Protein AF-A6KYX3-F1 (afdb_monomer)

Mean predicted aligned error: 17.34 Å

Organism: Phocaeicola vulgatus (strain ATCC 8482 / DSM 1447 / JCM 5826 / CCUG 4940 / NBRC 14291 / NCTC 11154) (NCBI:txid435590)

Nearest PDB structures (foldseek):
  8f8u-assembly1_B  TM=7.532E-01  e=4.938E-02  Klebsiella pneumoniae subsp. pneumoniae 1158
  8fi3-assembly1_A  TM=7.388E-01  e=5.636E-02  Klebsiella pneumoniae
  8f8u-assembly1_A  TM=7.464E-01  e=6.432E-02  Klebsiella pneumoniae subsp. pneumoniae 1158
  1bia-assembly1_A  TM=6.691E-01  e=8.378E-02  Escherichia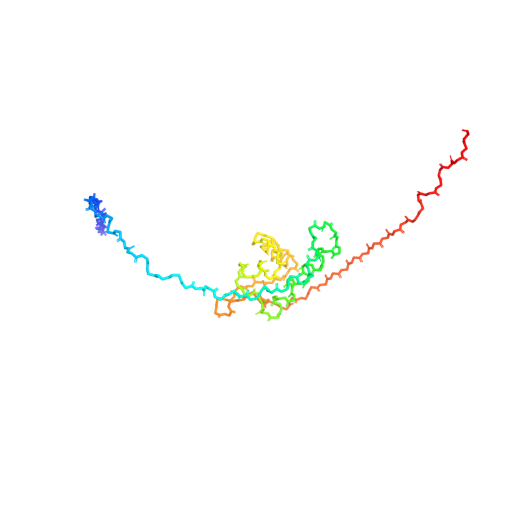 coli
  4d18-assembly2_J  TM=6.942E-01  e=7.420E-01  Homo sapiens

InterPro domains:
  IPR013196 Helix-turn-helix, type 11 [PF08279] (62-104)
  IPR036388 Winged helix-like DNA-binding domain superfamily [G3DSA:1.10.10.10] (45-114)
  IPR036390 Winged helix DNA-binding domain superfamily [SSF46785] (58-114)

Structure (mmCIF, N/CA/C/O backbone):
data_AF-A6KYX3-F1
#
_entry.id   AF-A6KYX3-F1
#
loop_
_atom_site.group_PDB
_atom_site.id
_atom_site.type_symbol
_atom_site.label_atom_id
_atom_site.label_alt_id
_atom_site.label_comp_id
_atom_site.label_asym_id
_atom_site.label_entity_id
_atom_site.label_seq_id
_atom_site.pdbx_PDB_ins_code
_atom_site.Cartn_x
_atom_site.Cartn_y
_atom_site.Cartn_z
_atom_site.occupancy
_atom_site.B_iso_or_equiv
_atom_site.auth_seq_id
_atom_site.auth_comp_id
_atom_site.auth_asym_id
_atom_site.auth_atom_id
_atom_site.pdbx_PDB_model_num
ATOM 1 N N . MET A 1 1 ? -53.119 33.048 9.514 1.00 50.25 1 MET A N 1
ATOM 2 C CA . MET A 1 1 ? -52.515 31.754 9.883 1.00 50.25 1 MET A CA 1
ATOM 3 C C . MET A 1 1 ? -51.028 31.900 9.621 1.00 50.25 1 MET A C 1
ATOM 5 O O . MET A 1 1 ? -50.552 31.504 8.573 1.00 50.25 1 MET A O 1
ATOM 9 N N . GLU A 1 2 ? -5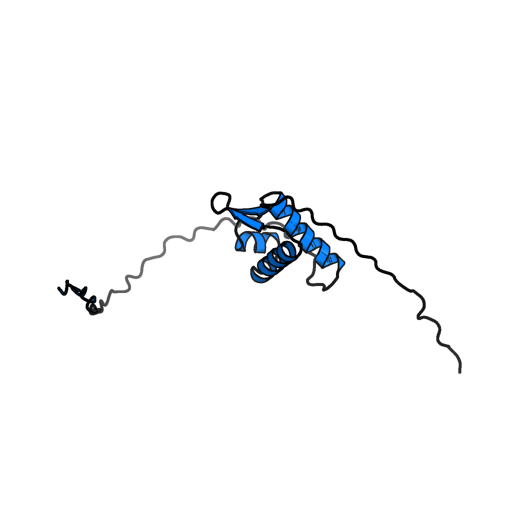0.329 32.602 10.512 1.00 45.81 2 GLU A N 1
ATOM 10 C CA . GLU A 1 2 ? -48.901 32.901 10.363 1.00 45.81 2 GLU A CA 1
ATOM 11 C C . GLU A 1 2 ? -48.252 32.655 11.721 1.00 45.81 2 GLU A C 1
ATOM 13 O O . GLU A 1 2 ? -48.407 33.426 12.666 1.00 45.81 2 GLU A O 1
ATOM 18 N N . HIS A 1 3 ? -47.631 31.486 11.839 1.00 50.19 3 HIS A N 1
ATOM 19 C CA . HIS A 1 3 ? -46.927 31.051 13.031 1.00 50.19 3 HIS A CA 1
ATOM 20 C C . HIS A 1 3 ? -45.459 31.485 12.939 1.00 50.19 3 HIS A C 1
ATOM 22 O O . HIS A 1 3 ? -44.701 30.986 12.116 1.00 50.19 3 HIS A O 1
ATOM 28 N N . LEU A 1 4 ? -45.099 32.419 13.817 1.00 49.09 4 LEU A N 1
ATOM 29 C CA . LEU A 1 4 ? -44.006 32.301 14.785 1.00 49.09 4 LEU A CA 1
ATOM 30 C C . LEU A 1 4 ? -42.618 31.853 14.266 1.00 49.09 4 LEU A C 1
ATOM 32 O O . LEU A 1 4 ? -42.251 30.686 14.362 1.00 49.09 4 LEU A O 1
ATOM 36 N N . PHE A 1 5 ? -41.780 32.822 13.885 1.00 43.34 5 PHE A N 1
ATOM 37 C CA . PHE A 1 5 ? -40.320 32.707 13.993 1.00 43.34 5 PHE A CA 1
ATOM 38 C C . PHE A 1 5 ? -39.832 33.640 15.110 1.00 43.34 5 PHE A C 1
ATOM 40 O O . PHE A 1 5 ? -39.671 34.841 14.910 1.00 43.34 5 PHE A O 1
ATOM 47 N N . HIS A 1 6 ? -39.607 33.087 16.305 1.00 56.38 6 HIS A N 1
ATOM 48 C CA . HIS A 1 6 ? -38.829 33.759 17.347 1.00 56.38 6 HIS A CA 1
ATOM 49 C C . HIS A 1 6 ? -37.339 33.583 17.032 1.00 56.38 6 HIS A C 1
ATOM 51 O O . HIS A 1 6 ? -36.812 32.471 17.066 1.00 56.38 6 HIS A O 1
ATOM 57 N N . GLY A 1 7 ? -36.677 34.691 16.699 1.00 47.81 7 GLY A N 1
ATOM 58 C CA . GLY A 1 7 ? -35.232 34.755 16.513 1.00 47.81 7 GLY A CA 1
ATOM 59 C C . GLY A 1 7 ? -34.476 34.484 17.815 1.00 47.81 7 GLY A C 1
ATOM 60 O O . GLY A 1 7 ? -34.826 35.001 18.875 1.00 47.81 7 GLY A O 1
ATOM 61 N N . PHE A 1 8 ? -33.424 33.674 17.718 1.00 41.78 8 PHE A N 1
ATOM 62 C CA . PHE A 1 8 ? -32.412 33.511 18.759 1.00 41.78 8 PHE A CA 1
ATOM 63 C C . PHE A 1 8 ? -31.551 34.786 18.861 1.00 41.78 8 PHE A C 1
ATOM 65 O O . PHE A 1 8 ? -31.145 35.314 17.823 1.00 41.78 8 PHE A O 1
ATOM 72 N N . PRO A 1 9 ? -31.221 35.276 20.070 1.00 50.47 9 PRO A N 1
ATOM 73 C CA . PRO A 1 9 ? -30.292 36.388 20.229 1.00 50.47 9 PRO A CA 1
ATOM 74 C C . PRO A 1 9 ? -28.842 35.953 19.957 1.00 50.47 9 PRO A C 1
ATOM 76 O O . PRO A 1 9 ? -28.392 34.899 20.409 1.00 50.47 9 PRO A O 1
ATOM 79 N N . ALA A 1 10 ? -28.107 36.793 19.227 1.00 53.53 10 ALA A N 1
ATOM 80 C CA . ALA A 1 10 ? -26.667 36.669 19.018 1.00 53.53 10 ALA A CA 1
ATOM 81 C C . ALA A 1 10 ? -25.889 36.928 20.329 1.00 53.53 10 ALA A C 1
ATOM 83 O O . ALA A 1 10 ? -26.304 37.780 21.118 1.00 53.53 10 ALA A O 1
ATOM 84 N N . PRO A 1 11 ? -24.755 36.245 20.574 1.00 48.44 11 PRO A N 1
ATOM 85 C CA . PRO A 1 11 ? -23.926 36.507 21.744 1.00 48.44 11 PRO A CA 1
ATOM 86 C C . PRO A 1 11 ? -23.141 37.820 21.599 1.00 48.44 11 PRO A C 1
ATOM 88 O O . PRO A 1 11 ? -22.489 38.074 20.586 1.00 48.44 11 PRO A O 1
ATOM 91 N N . SER A 1 12 ? -23.194 38.642 22.646 1.00 55.97 12 SER A N 1
ATOM 92 C CA . SER A 1 12 ? -22.449 39.896 22.789 1.00 55.97 12 SER A CA 1
ATOM 93 C C . SER A 1 12 ? -20.927 39.666 22.826 1.00 55.97 12 SER A C 1
ATOM 95 O O . SER A 1 12 ? -20.477 38.704 23.455 1.00 55.97 12 SER A O 1
ATOM 97 N N . PRO A 1 13 ? -20.103 40.554 22.238 1.00 52.53 13 PRO A N 1
ATOM 98 C CA . PRO A 1 13 ? -18.650 40.481 22.359 1.00 52.53 13 PRO A CA 1
ATOM 99 C C . PRO A 1 13 ? -18.200 40.894 23.769 1.00 52.53 13 PRO A C 1
ATOM 101 O O . PRO A 1 13 ? -18.388 42.032 24.199 1.00 52.53 13 PRO A O 1
ATOM 104 N N . GLY A 1 14 ? -17.605 39.944 24.493 1.00 47.03 14 GLY A N 1
ATOM 105 C CA . GLY A 1 14 ? -16.975 40.172 25.789 1.00 47.03 14 GLY A CA 1
ATOM 106 C C . GLY A 1 14 ? -15.685 40.984 25.656 1.00 47.03 14 GLY A C 1
ATOM 107 O O . GLY A 1 14 ? -14.823 40.689 24.832 1.00 47.03 14 GLY A O 1
ATOM 108 N N . VAL A 1 15 ? -15.573 42.014 26.490 1.00 49.06 15 VAL A N 1
ATOM 109 C CA . VAL A 1 15 ? -14.403 42.881 26.653 1.00 49.06 15 VAL A CA 1
ATOM 110 C C . VAL A 1 15 ? -13.259 42.094 27.304 1.00 49.06 15 VAL A C 1
ATOM 112 O O . VAL A 1 15 ? -13.382 41.645 28.442 1.00 49.06 15 VAL A O 1
ATOM 115 N N . CYS A 1 16 ? -12.126 41.967 26.611 1.00 47.06 16 CYS A N 1
ATOM 116 C CA . CYS A 1 16 ? -10.869 41.493 27.192 1.00 47.06 16 CYS A CA 1
ATOM 117 C C . CYS A 1 16 ? -10.254 42.603 28.062 1.00 47.06 16 CYS A C 1
ATOM 119 O O . CYS A 1 16 ? -9.663 43.546 27.538 1.00 47.06 16 CYS A O 1
ATOM 121 N N . GLN A 1 17 ? -10.386 42.505 29.387 1.00 51.91 17 GLN A N 1
ATOM 122 C CA . GLN A 1 17 ? -9.624 43.343 30.320 1.00 51.91 17 GLN A CA 1
ATOM 123 C C . GLN A 1 17 ? -8.230 42.749 30.540 1.00 51.91 17 GLN A C 1
ATOM 125 O O . GLN A 1 17 ? -8.080 41.580 30.890 1.00 51.91 17 GLN A O 1
ATOM 130 N N . GLY A 1 18 ? -7.208 43.576 30.310 1.00 46.00 18 GLY A N 1
ATOM 131 C CA . GLY A 1 18 ? -5.811 43.243 30.544 1.00 46.00 18 GLY A CA 1
ATOM 132 C C . GLY A 1 18 ? -5.496 43.096 32.031 1.00 46.00 18 GLY A C 1
ATOM 133 O O . GLY A 1 18 ? -5.726 44.012 32.818 1.00 46.00 18 GLY A O 1
ATOM 134 N N . GLY A 1 19 ? -4.911 41.956 32.391 1.00 45.78 19 GLY A N 1
ATOM 135 C CA . GLY A 1 19 ? -4.237 41.744 33.666 1.00 45.78 19 GLY A CA 1
ATOM 136 C C . GLY A 1 19 ? -2.725 41.762 33.462 1.00 45.78 19 GLY A C 1
ATOM 137 O O . GLY A 1 19 ? -2.175 40.884 32.802 1.00 45.78 19 GLY A O 1
ATOM 138 N N . LYS A 1 20 ? -2.047 42.764 34.030 1.00 55.97 20 LYS A N 1
ATOM 139 C CA . LYS A 1 20 ? -0.599 42.731 34.263 1.00 55.97 20 LYS A CA 1
ATOM 140 C C . LYS A 1 20 ? -0.337 41.750 35.411 1.00 55.97 20 LYS A C 1
ATOM 142 O O . LYS A 1 20 ? -0.551 42.103 36.565 1.00 55.97 20 LYS A O 1
ATOM 147 N N . GLY A 1 21 ? 0.079 40.527 35.089 1.00 43.56 21 GLY A N 1
ATOM 148 C CA . GLY A 1 21 ? 0.626 39.561 36.045 1.00 43.56 21 GLY A CA 1
ATOM 149 C C . GLY A 1 21 ? 2.150 39.603 35.997 1.00 43.56 21 GLY A C 1
ATOM 150 O O . GLY A 1 21 ? 2.722 39.590 34.908 1.00 43.56 21 GLY A O 1
ATOM 151 N N . GLY A 1 22 ? 2.786 39.732 37.160 1.00 40.66 22 GLY A N 1
ATOM 152 C CA . GLY A 1 22 ? 4.235 39.782 37.315 1.00 40.66 22 GLY A CA 1
ATOM 153 C C . GLY A 1 22 ? 4.919 38.506 36.828 1.00 40.66 22 GLY A C 1
ATOM 154 O O . GLY A 1 22 ? 4.366 37.410 36.901 1.00 40.66 22 GLY A O 1
ATOM 155 N N . VAL A 1 23 ? 6.134 38.670 36.313 1.00 47.72 23 VAL A N 1
ATOM 156 C CA . VAL A 1 23 ? 7.065 37.567 36.093 1.00 47.72 23 VAL A CA 1
ATOM 157 C C . VAL A 1 23 ? 7.649 37.178 37.447 1.00 47.72 23 VAL A C 1
ATOM 159 O O . VAL A 1 23 ? 8.681 37.694 37.861 1.00 47.72 23 VAL A O 1
ATOM 162 N N . ASP A 1 24 ? 6.957 36.303 38.171 1.00 41.56 24 ASP A N 1
ATOM 163 C CA . ASP A 1 24 ? 7.594 35.556 39.250 1.00 41.56 24 ASP A CA 1
ATOM 164 C C . ASP A 1 24 ? 8.592 34.586 38.610 1.00 41.56 24 ASP A C 1
ATOM 166 O O . ASP A 1 24 ? 8.245 33.567 38.005 1.00 41.56 24 ASP A O 1
ATOM 170 N N . GLU A 1 25 ? 9.854 34.991 38.686 1.00 45.22 25 GLU A N 1
ATOM 171 C CA . GLU A 1 25 ? 11.039 34.225 38.347 1.00 45.22 25 GLU A CA 1
ATOM 172 C C . GLU A 1 25 ? 11.062 32.961 39.223 1.00 45.22 25 GLU A C 1
ATOM 174 O O . GLU A 1 25 ? 11.398 32.997 40.406 1.00 45.22 25 GLU A O 1
ATOM 179 N N . MET A 1 26 ? 10.625 31.827 38.668 1.00 52.12 26 MET A N 1
ATOM 180 C CA . MET A 1 26 ? 10.708 30.545 39.366 1.00 52.12 26 MET A CA 1
ATOM 181 C C . MET A 1 26 ? 12.163 30.050 39.351 1.00 52.12 26 MET A C 1
ATOM 183 O O . MET A 1 26 ? 12.739 29.910 38.267 1.00 52.12 26 MET A O 1
ATOM 187 N N . PRO A 1 27 ? 12.765 29.717 40.507 1.00 46.62 27 PRO A N 1
ATOM 188 C CA . PRO A 1 27 ? 14.094 29.128 40.540 1.00 46.62 27 PRO A CA 1
ATOM 189 C C . PRO A 1 27 ? 14.017 27.692 40.015 1.00 46.62 27 PRO A C 1
ATOM 191 O O . PRO A 1 27 ? 13.322 26.849 40.578 1.00 46.62 27 PRO A O 1
ATOM 194 N N . VAL A 1 28 ? 14.742 27.412 38.932 1.00 56.25 28 VAL A N 1
ATOM 195 C CA . VAL A 1 28 ? 14.958 26.056 38.412 1.00 56.25 28 VAL A CA 1
ATOM 196 C C . VAL A 1 28 ? 15.800 25.246 39.408 1.00 56.25 28 VAL A C 1
ATOM 198 O O . VAL A 1 28 ? 16.971 25.573 39.615 1.00 56.25 28 VAL A O 1
ATOM 201 N N . PRO A 1 29 ? 15.271 24.176 40.030 1.00 49.12 29 PRO A N 1
ATOM 202 C CA . PRO A 1 29 ? 16.075 23.299 40.856 1.00 49.12 29 PRO A CA 1
ATOM 203 C C . PRO A 1 29 ? 16.629 22.148 40.012 1.00 49.12 29 PRO A C 1
ATOM 205 O O . PRO A 1 29 ? 15.882 21.377 39.417 1.00 49.12 29 PRO A O 1
ATOM 208 N N . GLY A 1 30 ? 17.951 21.993 40.051 1.00 48.12 30 GLY A N 1
ATOM 209 C CA . GLY A 1 30 ? 18.602 20.695 39.898 1.00 48.12 30 GLY A CA 1
ATOM 210 C C . GLY A 1 30 ? 18.893 20.258 38.465 1.00 48.12 30 GLY A C 1
ATOM 211 O O . GLY A 1 30 ? 18.025 19.784 37.737 1.00 48.12 30 GLY A O 1
ATOM 212 N N . GLY A 1 31 ? 20.178 20.308 38.109 1.00 52.06 31 GLY A N 1
ATOM 213 C CA . GLY A 1 31 ? 20.739 19.533 37.010 1.00 52.06 31 GLY A CA 1
ATOM 214 C C . GLY A 1 31 ? 20.571 18.037 37.276 1.00 52.06 31 GLY A C 1
ATOM 215 O O . GLY A 1 31 ? 21.402 17.411 37.930 1.00 52.06 31 GLY A O 1
ATOM 216 N N . GLY A 1 32 ? 19.482 17.470 36.768 1.00 41.75 32 GLY A N 1
ATOM 217 C CA . GLY A 1 32 ? 19.340 16.038 36.574 1.00 41.75 32 GLY A CA 1
ATOM 218 C C . GLY A 1 32 ? 20.108 15.637 35.322 1.00 41.75 32 GLY A C 1
ATOM 219 O O . GLY A 1 32 ? 19.805 16.094 34.221 1.00 41.75 32 GLY A O 1
ATOM 220 N N . VAL A 1 33 ? 21.116 14.786 35.491 1.00 45.75 33 VAL A N 1
ATOM 221 C CA . VAL A 1 33 ? 21.781 14.092 34.390 1.00 45.75 33 VAL A CA 1
ATOM 222 C C . VAL A 1 33 ? 20.714 13.240 33.705 1.00 45.75 33 VAL A C 1
ATOM 224 O O . VAL A 1 33 ? 20.297 12.217 34.244 1.00 45.75 33 VAL A O 1
ATOM 227 N N . PHE A 1 34 ? 20.219 13.680 32.547 1.00 42.03 34 PHE A N 1
ATOM 228 C CA . PHE A 1 34 ? 19.380 12.834 31.705 1.00 42.03 34 PHE A CA 1
ATOM 229 C C . PHE A 1 34 ? 20.202 11.584 31.361 1.00 42.03 34 PHE A C 1
ATOM 231 O O . PHE A 1 34 ? 21.306 11.731 30.824 1.00 42.03 34 PHE A O 1
ATOM 238 N N . PRO A 1 35 ? 19.719 10.365 31.668 1.00 48.59 35 PRO A N 1
ATOM 239 C CA . PRO A 1 35 ? 20.384 9.154 31.227 1.00 48.59 35 PRO A CA 1
ATOM 240 C C . PRO A 1 35 ? 20.511 9.223 29.711 1.00 48.59 35 PRO A C 1
ATOM 242 O O . PRO A 1 35 ? 19.515 9.378 29.000 1.00 48.59 35 PRO A O 1
ATOM 245 N N . GLN A 1 36 ? 21.745 9.158 29.223 1.00 45.97 36 GLN A N 1
ATOM 246 C CA . GLN A 1 36 ? 22.000 9.039 27.800 1.00 45.97 36 GLN A CA 1
ATOM 247 C C . GLN A 1 36 ? 21.340 7.738 27.355 1.00 45.97 36 GLN A C 1
ATOM 249 O O . GLN A 1 36 ? 21.783 6.656 27.737 1.00 45.97 36 GLN A O 1
ATOM 254 N N . ILE A 1 37 ? 20.242 7.842 26.607 1.00 51.22 37 ILE A N 1
ATOM 255 C CA . ILE A 1 37 ? 19.670 6.689 25.920 1.00 51.22 37 ILE A CA 1
ATOM 256 C C . ILE A 1 37 ? 20.782 6.223 24.973 1.00 51.22 37 ILE A C 1
ATOM 258 O O . ILE A 1 37 ? 21.186 7.022 24.120 1.00 51.22 37 ILE A O 1
ATOM 262 N N . PRO A 1 38 ? 21.329 5.003 25.138 1.00 45.06 38 PRO A N 1
ATOM 263 C CA . PRO A 1 38 ? 22.390 4.512 24.278 1.00 45.06 38 PRO A CA 1
ATOM 264 C C . PRO A 1 38 ? 21.907 4.618 22.841 1.00 45.06 38 PRO A C 1
ATOM 266 O O . PRO A 1 38 ? 20.797 4.178 22.523 1.00 45.06 38 PRO A O 1
ATOM 269 N N . GLY A 1 39 ? 22.709 5.290 22.014 1.00 41.38 39 GLY A N 1
ATOM 270 C CA . GLY A 1 39 ? 22.424 5.474 20.604 1.00 41.38 39 GLY A CA 1
ATOM 271 C C . GLY A 1 39 ? 22.040 4.129 20.019 1.00 41.38 39 GLY A C 1
ATOM 272 O O . GLY A 1 39 ? 22.835 3.198 20.035 1.00 41.38 39 GLY A O 1
ATOM 273 N N . THR A 1 40 ? 20.798 4.025 19.548 1.00 46.78 40 THR A N 1
ATOM 274 C CA . THR A 1 40 ? 20.441 2.934 18.655 1.00 46.78 40 THR A CA 1
ATOM 275 C C . THR A 1 40 ? 21.405 3.038 17.495 1.00 46.78 40 THR A C 1
ATOM 277 O O . THR A 1 40 ? 21.459 4.061 16.802 1.00 46.78 40 THR A O 1
ATOM 280 N N . ASP A 1 41 ? 22.235 2.011 17.368 1.00 38.56 41 ASP A N 1
ATOM 281 C CA . ASP A 1 41 ? 23.118 1.826 16.244 1.00 38.56 41 ASP A CA 1
ATOM 282 C C . ASP A 1 41 ? 22.298 2.101 14.989 1.00 38.56 41 ASP A C 1
ATOM 284 O O . ASP A 1 41 ? 21.311 1.424 14.681 1.00 38.56 41 ASP A O 1
ATOM 288 N N . ARG A 1 42 ? 22.662 3.181 14.292 1.00 49.91 42 ARG A N 1
ATOM 289 C CA . ARG A 1 42 ? 22.171 3.483 12.952 1.00 49.91 42 ARG A CA 1
ATOM 290 C C . ARG A 1 42 ? 22.792 2.456 12.011 1.00 49.91 42 ARG A C 1
ATOM 292 O O . ARG A 1 42 ? 23.615 2.785 11.168 1.00 49.91 42 ARG A O 1
ATOM 299 N N . THR A 1 43 ? 22.429 1.194 12.187 1.00 49.44 43 THR A N 1
ATOM 300 C CA . THR A 1 43 ? 22.803 0.116 11.293 1.00 49.44 43 THR A CA 1
ATOM 301 C C . THR A 1 43 ? 21.972 0.275 10.028 1.00 49.44 43 THR A C 1
ATOM 303 O O . THR A 1 43 ? 20.744 0.209 10.072 1.00 49.44 43 THR A O 1
ATOM 306 N N . GLY A 1 44 ? 22.664 0.537 8.918 1.00 48.47 44 GLY A N 1
ATOM 307 C CA . GLY A 1 44 ? 22.213 0.250 7.558 1.00 48.47 44 GLY A CA 1
ATOM 308 C C . GLY A 1 44 ? 20.884 0.885 7.164 1.00 48.47 44 GLY A C 1
ATOM 309 O O . GLY A 1 44 ? 19.831 0.256 7.220 1.00 48.47 44 GLY A O 1
ATOM 310 N N . GLY A 1 45 ? 20.930 2.139 6.729 1.00 46.25 45 GLY A N 1
ATOM 311 C CA . GLY A 1 45 ? 19.821 2.778 6.025 1.00 46.25 45 GLY A CA 1
ATOM 312 C C . GLY A 1 45 ? 20.265 3.315 4.676 1.00 46.25 45 GLY A C 1
ATOM 313 O O . GLY A 1 45 ? 19.914 4.440 4.335 1.00 46.25 45 GLY A O 1
ATOM 314 N N . GLU A 1 46 ? 21.090 2.555 3.966 1.00 61.50 46 GLU A N 1
ATOM 315 C CA . GLU A 1 46 ? 21.354 2.778 2.550 1.00 61.50 46 GLU A CA 1
ATOM 316 C C . GLU A 1 46 ? 20.079 2.342 1.824 1.00 61.50 46 GLU A C 1
ATOM 318 O O . GLU A 1 46 ? 19.769 1.161 1.794 1.00 61.50 46 GLU A O 1
ATOM 323 N N . ASP A 1 47 ? 19.233 3.312 1.471 1.00 48.72 47 ASP A N 1
ATOM 324 C CA . ASP A 1 47 ? 18.476 3.361 0.213 1.00 48.72 47 ASP A CA 1
ATOM 325 C C . ASP A 1 47 ? 17.542 4.580 0.240 1.00 48.72 47 ASP A C 1
ATOM 327 O O . ASP A 1 47 ? 16.506 4.627 0.906 1.00 48.72 47 ASP A O 1
ATOM 331 N N . MET A 1 48 ? 18.017 5.704 -0.297 1.00 52.56 48 MET A N 1
ATOM 332 C CA . MET A 1 48 ? 18.049 6.024 -1.733 1.00 52.56 48 MET A CA 1
ATOM 333 C C . MET A 1 48 ? 16.697 6.522 -2.212 1.00 52.56 48 MET A C 1
ATOM 335 O O . MET A 1 48 ? 15.827 5.743 -2.580 1.00 52.56 48 MET A O 1
ATOM 339 N N . THR A 1 49 ? 16.560 7.838 -2.341 1.00 53.53 49 THR A N 1
ATOM 340 C CA . THR A 1 49 ? 15.675 8.484 -3.322 1.00 53.53 49 THR A CA 1
ATOM 341 C C . THR A 1 49 ? 16.183 8.268 -4.755 1.00 53.53 49 THR A C 1
ATOM 343 O O . THR A 1 49 ? 16.229 9.213 -5.536 1.00 53.53 49 THR A O 1
ATOM 346 N N . SER A 1 50 ? 16.610 7.055 -5.114 1.00 57.16 50 SER A N 1
ATOM 347 C CA . SER A 1 50 ? 16.872 6.725 -6.511 1.00 57.16 50 SER A CA 1
ATOM 348 C C . SER A 1 50 ? 15.521 6.516 -7.200 1.00 57.16 50 SER A C 1
ATOM 350 O O . SER A 1 50 ? 14.644 5.813 -6.696 1.00 57.16 50 SER A O 1
ATOM 352 N N . LEU A 1 51 ? 15.322 7.160 -8.353 1.00 68.38 51 LEU A N 1
ATOM 353 C CA . LEU A 1 51 ? 14.142 6.982 -9.211 1.00 68.38 51 LEU A CA 1
ATOM 354 C C . LEU A 1 51 ? 14.200 5.640 -9.976 1.00 68.38 51 LEU A C 1
ATOM 356 O O . LEU A 1 51 ? 13.811 5.558 -11.137 1.00 68.38 51 LEU A O 1
ATOM 360 N N . SER A 1 52 ? 14.735 4.583 -9.359 1.00 86.50 52 SER A N 1
ATOM 361 C CA . SER A 1 52 ? 14.764 3.259 -9.975 1.00 86.50 52 SER A CA 1
ATOM 362 C C . SER A 1 52 ? 13.403 2.585 -9.831 1.00 86.50 52 SER A C 1
ATOM 364 O O . SER A 1 52 ? 12.792 2.607 -8.758 1.00 86.50 52 SER A O 1
ATOM 366 N N . VAL A 1 53 ? 12.952 1.933 -10.905 1.00 86.25 53 VAL A N 1
ATOM 367 C CA . VAL A 1 53 ? 11.738 1.102 -10.909 1.00 86.25 53 VAL A CA 1
ATOM 368 C C . VAL A 1 53 ? 11.818 0.027 -9.821 1.00 86.25 53 VAL A C 1
ATOM 370 O O . VAL A 1 53 ? 10.837 -0.206 -9.117 1.00 86.25 53 VAL A O 1
ATOM 373 N N . VAL A 1 54 ? 12.999 -0.567 -9.623 1.00 87.69 54 VAL A N 1
ATOM 374 C CA . VAL A 1 54 ? 13.230 -1.600 -8.602 1.00 87.69 54 VAL A CA 1
ATOM 375 C C . VAL A 1 54 ? 12.979 -1.039 -7.200 1.00 87.69 54 VAL A C 1
ATOM 377 O O . VAL A 1 54 ? 12.160 -1.577 -6.457 1.00 87.69 54 VAL A O 1
ATOM 380 N N . SER A 1 55 ? 13.587 0.105 -6.873 1.00 88.56 55 SER A N 1
ATOM 381 C CA . SER A 1 55 ? 13.429 0.753 -5.565 1.00 88.56 55 SER A CA 1
ATOM 382 C C . SER A 1 55 ? 11.984 1.180 -5.297 1.00 88.56 55 SER A C 1
ATOM 384 O O . SER A 1 55 ? 11.504 1.115 -4.164 1.00 88.56 55 SER A O 1
ATOM 386 N N . TYR A 1 56 ? 11.248 1.603 -6.327 1.00 89.62 56 TYR A N 1
ATOM 387 C CA . TYR A 1 56 ? 9.827 1.919 -6.189 1.00 89.62 56 TYR A CA 1
ATOM 388 C C . TYR A 1 56 ? 8.985 0.669 -5.872 1.00 89.62 56 TYR A C 1
ATOM 390 O O . TYR A 1 56 ? 8.175 0.706 -4.939 1.00 89.62 56 TYR A O 1
ATOM 398 N N . ILE A 1 57 ? 9.222 -0.451 -6.567 1.00 91.44 57 ILE A N 1
ATOM 399 C CA . ILE A 1 57 ? 8.534 -1.728 -6.307 1.00 91.44 57 ILE A CA 1
ATOM 400 C C . ILE A 1 57 ? 8.788 -2.201 -4.870 1.00 91.44 57 ILE A C 1
ATOM 402 O O . ILE A 1 57 ? 7.863 -2.624 -4.172 1.00 91.44 57 ILE A O 1
ATOM 406 N N . GLU A 1 58 ? 10.020 -2.089 -4.381 1.00 91.06 58 GLU A N 1
ATOM 407 C CA . GLU A 1 58 ? 10.361 -2.455 -3.005 1.00 91.06 58 GLU A CA 1
ATOM 408 C C . GLU A 1 58 ? 9.610 -1.607 -1.975 1.00 91.06 58 GLU A C 1
ATOM 410 O O . GLU A 1 58 ? 9.082 -2.135 -0.989 1.00 91.06 58 GLU A O 1
ATOM 415 N N . ARG A 1 59 ? 9.500 -0.295 -2.212 1.00 92.50 59 ARG A N 1
ATOM 416 C CA . ARG A 1 59 ? 8.788 0.630 -1.320 1.00 92.50 59 ARG A CA 1
ATOM 417 C C . ARG A 1 59 ? 7.289 0.365 -1.281 1.00 92.50 59 ARG A C 1
ATOM 419 O O . ARG A 1 59 ? 6.726 0.281 -0.185 1.00 92.50 59 ARG A O 1
ATOM 426 N N . ILE A 1 60 ? 6.644 0.202 -2.438 1.00 93.69 60 ILE A N 1
ATOM 427 C CA . ILE A 1 60 ? 5.202 -0.069 -2.475 1.00 93.69 60 ILE A CA 1
ATOM 428 C C . ILE A 1 60 ? 4.895 -1.448 -1.872 1.00 93.69 60 ILE A C 1
ATOM 430 O O . ILE A 1 60 ? 3.951 -1.590 -1.091 1.00 93.69 60 ILE A O 1
ATOM 434 N N . ASN A 1 61 ? 5.757 -2.447 -2.104 1.00 94.50 61 ASN A N 1
ATOM 435 C CA . ASN A 1 61 ? 5.642 -3.764 -1.479 1.00 94.50 61 ASN A CA 1
ATOM 436 C C . ASN A 1 61 ? 5.829 -3.695 0.047 1.00 94.50 61 ASN A C 1
ATOM 438 O O . ASN A 1 61 ? 5.092 -4.332 0.803 1.00 94.50 61 ASN A O 1
ATOM 442 N N . ARG A 1 62 ? 6.773 -2.883 0.541 1.00 95.12 62 ARG A N 1
ATOM 443 C CA . ARG A 1 62 ? 6.945 -2.651 1.982 1.00 95.12 62 ARG A CA 1
ATOM 444 C C . ARG A 1 62 ? 5.671 -2.089 2.606 1.00 95.12 62 ARG A C 1
ATOM 446 O O . ARG A 1 62 ? 5.237 -2.607 3.636 1.00 95.12 62 ARG A O 1
ATOM 453 N N . MET A 1 63 ? 5.048 -1.090 1.980 1.00 96.19 63 MET A N 1
ATOM 454 C CA . MET A 1 63 ? 3.775 -0.544 2.455 1.00 96.19 63 MET A CA 1
ATOM 455 C C . MET A 1 63 ? 2.671 -1.599 2.468 1.00 96.19 63 MET A C 1
ATOM 457 O O . MET A 1 63 ? 2.013 -1.784 3.493 1.00 96.19 63 MET A O 1
ATOM 461 N N . TYR A 1 64 ? 2.507 -2.325 1.361 1.00 97.12 64 TYR A N 1
ATOM 462 C CA . TYR A 1 64 ? 1.529 -3.402 1.240 1.00 97.12 64 TYR A CA 1
ATOM 463 C C . TYR A 1 64 ? 1.663 -4.421 2.382 1.00 97.12 64 TYR A C 1
ATOM 465 O O . TYR A 1 64 ? 0.672 -4.785 3.018 1.00 97.12 64 TYR A O 1
ATOM 473 N N . ARG A 1 65 ? 2.894 -4.829 2.720 1.00 96.81 65 ARG A N 1
ATOM 474 C CA . ARG A 1 65 ? 3.160 -5.765 3.826 1.00 96.81 65 ARG A CA 1
ATOM 475 C C . ARG A 1 65 ? 2.780 -5.200 5.196 1.00 96.81 65 ARG A C 1
ATOM 477 O O . ARG A 1 65 ? 2.310 -5.969 6.030 1.00 96.81 65 ARG A O 1
ATOM 484 N N . LEU A 1 66 ? 2.981 -3.902 5.438 1.00 97.62 66 LEU A N 1
ATOM 485 C CA . LEU A 1 66 ? 2.590 -3.255 6.698 1.00 97.62 66 LEU A CA 1
ATOM 486 C C . LEU A 1 66 ? 1.066 -3.192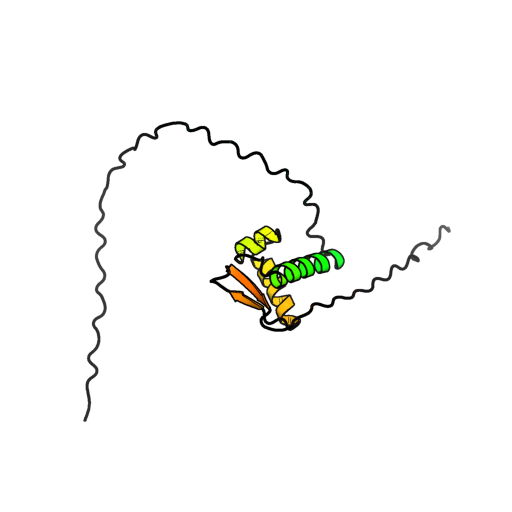 6.849 1.00 97.62 66 LEU A C 1
ATOM 488 O O . LEU A 1 66 ? 0.554 -3.530 7.911 1.00 97.62 66 LEU A O 1
ATOM 492 N N . ILE A 1 67 ? 0.341 -2.829 5.786 1.00 97.94 67 ILE A N 1
ATOM 493 C CA . ILE A 1 67 ? -1.132 -2.781 5.790 1.00 97.94 67 ILE A CA 1
ATOM 494 C C . ILE A 1 67 ? -1.712 -4.189 5.950 1.00 97.94 67 ILE A C 1
ATOM 496 O O . ILE A 1 67 ? -2.611 -4.406 6.755 1.00 97.94 67 ILE A O 1
ATOM 500 N N . ARG A 1 68 ? -1.157 -5.180 5.241 1.00 97.06 68 ARG A N 1
ATOM 501 C CA . ARG A 1 68 ? -1.610 -6.578 5.322 1.00 97.06 68 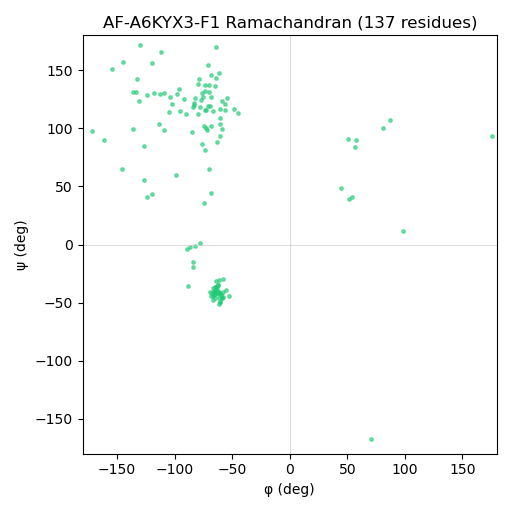ARG A CA 1
ATOM 502 C C . ARG A 1 68 ? -1.408 -7.195 6.708 1.00 97.06 68 ARG A C 1
ATOM 504 O O . ARG A 1 68 ? -2.172 -8.069 7.099 1.00 97.06 68 ARG A O 1
ATOM 511 N N . LYS A 1 69 ? -0.370 -6.768 7.430 1.00 97.12 69 LYS A N 1
ATOM 512 C CA . LYS A 1 69 ? -0.112 -7.160 8.824 1.00 97.12 69 LYS A CA 1
ATOM 513 C C . LYS A 1 69 ? -0.838 -6.277 9.839 1.00 97.12 69 LYS A C 1
ATOM 515 O O . LYS A 1 69 ? -0.671 -6.515 11.029 1.00 97.12 69 LYS A O 1
ATOM 520 N N . GLU A 1 70 ? -1.565 -5.255 9.383 1.00 97.25 70 GLU A N 1
ATOM 521 C CA . GLU A 1 70 ? -2.205 -4.253 10.238 1.00 97.25 70 GLU A CA 1
ATOM 522 C C . GLU A 1 70 ? -1.214 -3.627 11.244 1.00 97.25 70 GLU A C 1
ATOM 524 O O . GLU A 1 70 ? -1.515 -3.387 12.411 1.00 97.25 70 GLU A O 1
ATOM 529 N N . SER A 1 71 ? 0.020 -3.385 10.786 1.00 96.81 71 SER A N 1
ATOM 530 C CA . SER A 1 71 ? 1.133 -2.876 11.593 1.00 96.81 71 SER A CA 1
ATOM 531 C C . SER A 1 71 ? 1.653 -1.541 11.063 1.00 96.81 71 SER A C 1
ATOM 533 O O . SER A 1 71 ? 2.857 -1.296 10.970 1.00 96.81 71 SER A O 1
ATOM 535 N N . THR A 1 72 ? 0.739 -0.645 10.701 1.00 97.56 72 THR A N 1
ATOM 536 C CA . THR A 1 72 ? 1.102 0.676 10.168 1.00 97.56 72 THR A CA 1
ATOM 537 C C . THR A 1 72 ? 1.294 1.741 11.242 1.00 97.56 72 THR A C 1
ATOM 539 O O . THR A 1 72 ? 2.158 2.596 11.076 1.00 97.56 72 THR A O 1
ATOM 542 N N . GLY A 1 73 ? 0.505 1.704 12.322 1.00 97.50 73 GLY A N 1
ATOM 543 C CA . GLY A 1 73 ? 0.304 2.883 13.167 1.00 97.50 73 GLY A CA 1
ATOM 544 C C . GLY A 1 73 ? -0.544 3.954 12.465 1.00 97.50 73 GLY A C 1
ATOM 545 O O . GLY A 1 73 ? -1.135 3.709 11.400 1.00 97.50 73 GLY A O 1
ATOM 546 N N . SER A 1 74 ? -0.545 5.152 13.048 1.00 96.75 74 SER A N 1
ATOM 547 C CA . SER A 1 74 ? -1.058 6.390 12.456 1.00 96.75 74 SER A CA 1
ATOM 548 C C . SER A 1 74 ? -0.260 6.801 11.211 1.00 96.75 74 SER A C 1
ATOM 550 O O . SER A 1 74 ? 0.802 6.254 10.915 1.00 96.75 74 SER A O 1
ATOM 552 N N . ARG A 1 75 ? -0.742 7.799 10.460 1.00 96.56 75 ARG A N 1
ATOM 553 C CA . ARG A 1 75 ? -0.056 8.273 9.244 1.00 96.56 75 ARG A CA 1
ATOM 554 C C . ARG A 1 75 ? 1.375 8.757 9.515 1.00 96.56 75 ARG A C 1
ATOM 556 O O . ARG A 1 75 ? 2.271 8.440 8.736 1.00 96.56 75 ARG A O 1
ATOM 563 N N . ALA A 1 76 ? 1.590 9.471 10.621 1.00 96.81 76 ALA A N 1
ATOM 564 C CA . ALA A 1 76 ? 2.909 9.949 11.033 1.00 96.81 76 ALA A CA 1
ATOM 565 C C . ALA A 1 76 ? 3.839 8.791 11.437 1.00 96.81 76 ALA A C 1
ATOM 567 O O . ALA A 1 76 ? 5.001 8.748 11.034 1.00 96.81 76 ALA A O 1
ATOM 568 N N . GLU A 1 77 ? 3.320 7.798 12.162 1.00 97.44 77 GLU A N 1
ATOM 569 C CA . GLU A 1 77 ? 4.086 6.596 12.507 1.00 97.44 77 GLU A CA 1
ATOM 570 C C . GLU A 1 77 ? 4.448 5.778 11.266 1.00 97.44 77 GLU A C 1
ATOM 572 O O . GLU A 1 77 ? 5.587 5.330 11.134 1.00 97.44 77 GLU A O 1
ATOM 577 N N . LEU A 1 78 ? 3.509 5.618 10.328 1.00 97.38 78 LEU A N 1
ATOM 578 C CA . LEU A 1 78 ? 3.752 4.931 9.064 1.00 97.38 78 LEU A CA 1
ATOM 579 C C . LEU A 1 78 ? 4.828 5.656 8.248 1.00 97.38 78 LEU A C 1
ATOM 581 O O . LEU A 1 78 ? 5.718 5.001 7.710 1.00 97.38 78 LEU A O 1
ATOM 585 N N . ALA A 1 79 ? 4.797 6.990 8.209 1.00 96.38 79 ALA A N 1
ATOM 586 C CA . ALA A 1 79 ? 5.823 7.812 7.572 1.00 96.38 79 ALA A CA 1
ATOM 587 C C . ALA A 1 79 ? 7.211 7.558 8.184 1.00 96.38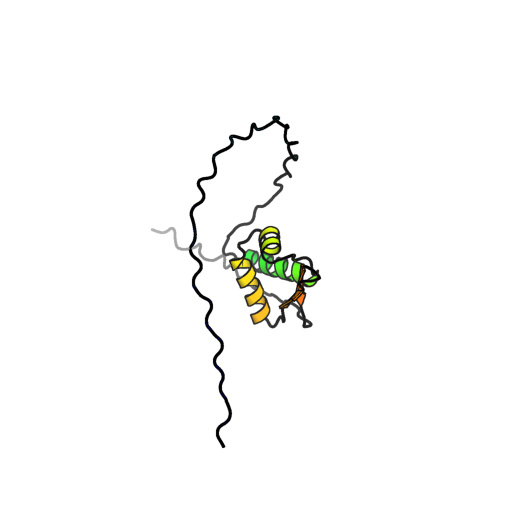 79 ALA A C 1
ATOM 589 O O . ALA A 1 79 ? 8.163 7.280 7.453 1.00 96.38 79 ALA A O 1
ATOM 590 N N . GLY A 1 80 ? 7.308 7.518 9.517 1.00 95.38 80 GLY A N 1
ATOM 591 C CA . GLY A 1 80 ? 8.539 7.158 10.226 1.00 95.38 80 GLY A CA 1
ATOM 592 C C . GLY A 1 80 ? 9.018 5.732 9.927 1.00 95.38 80 GLY A C 1
ATOM 593 O O . GLY A 1 80 ? 10.186 5.524 9.597 1.00 95.38 80 GLY A O 1
ATOM 594 N N . ARG A 1 81 ? 8.113 4.743 9.950 1.00 93.88 81 ARG A N 1
ATOM 595 C CA . ARG A 1 81 ? 8.419 3.331 9.633 1.00 93.88 81 ARG A CA 1
ATOM 596 C C . ARG A 1 81 ? 8.894 3.144 8.199 1.00 93.88 81 ARG A C 1
ATOM 598 O O . ARG A 1 81 ? 9.716 2.270 7.933 1.00 93.88 81 ARG A O 1
ATOM 605 N N . MET A 1 82 ? 8.355 3.936 7.283 1.00 93.31 82 MET A N 1
ATOM 606 C CA . MET A 1 82 ? 8.711 3.954 5.868 1.00 93.31 82 MET A CA 1
ATOM 607 C C . MET A 1 82 ? 9.938 4.829 5.571 1.00 93.31 82 MET A C 1
ATOM 609 O O . MET A 1 82 ? 10.499 4.704 4.488 1.00 93.31 82 MET A O 1
ATOM 613 N N . ARG A 1 83 ? 10.348 5.698 6.509 1.00 92.62 83 ARG A N 1
ATOM 614 C CA . ARG A 1 83 ? 11.354 6.758 6.322 1.00 92.62 83 ARG A CA 1
ATOM 615 C C . ARG A 1 83 ? 11.034 7.695 5.149 1.00 92.62 83 ARG A C 1
ATOM 617 O O . ARG A 1 83 ? 11.915 8.077 4.386 1.00 92.62 83 ARG A O 1
ATOM 624 N N . VAL A 1 84 ? 9.763 8.063 4.998 1.00 92.31 84 VAL A N 1
ATOM 625 C CA . VAL A 1 84 ? 9.295 9.004 3.965 1.00 92.31 84 VAL A CA 1
ATOM 626 C C . VAL A 1 84 ? 8.420 10.090 4.584 1.00 92.31 84 VAL A C 1
ATOM 628 O O . VAL A 1 84 ? 8.054 10.011 5.752 1.00 92.31 84 VAL A O 1
ATOM 631 N N . SER A 1 85 ? 8.060 11.106 3.800 1.00 94.62 85 SER A N 1
ATOM 632 C CA . SER A 1 85 ? 7.116 12.134 4.250 1.00 94.62 85 SER A CA 1
ATOM 633 C C . SER A 1 85 ? 5.683 11.591 4.351 1.00 94.62 85 SER A C 1
ATOM 635 O O . SER A 1 85 ? 5.298 10.683 3.612 1.00 94.62 85 SER A O 1
ATOM 637 N N . GLU A 1 86 ? 4.842 12.197 5.193 1.00 95.50 86 GLU A N 1
ATOM 638 C CA . GLU A 1 86 ? 3.405 11.867 5.251 1.00 95.50 86 GLU A CA 1
ATOM 639 C C . GLU A 1 86 ? 2.692 12.056 3.902 1.00 95.50 86 GLU A C 1
ATOM 641 O O . GLU A 1 86 ? 1.739 11.338 3.581 1.00 95.50 86 GLU A O 1
ATOM 646 N N . ARG A 1 87 ? 3.172 12.998 3.080 1.00 95.75 87 ARG A N 1
ATOM 647 C CA . ARG A 1 87 ? 2.682 13.197 1.713 1.00 95.75 87 ARG A CA 1
ATOM 648 C C . ARG A 1 87 ? 2.990 11.980 0.846 1.00 95.75 87 ARG A C 1
ATOM 650 O O . ARG A 1 87 ? 2.104 11.478 0.171 1.00 95.75 87 ARG A O 1
ATOM 657 N N . THR A 1 88 ? 4.214 11.466 0.917 1.00 94.25 88 THR A N 1
ATOM 658 C CA . THR A 1 88 ? 4.621 10.257 0.192 1.00 94.25 88 THR A CA 1
ATOM 659 C C . THR A 1 88 ? 3.824 9.034 0.649 1.00 94.25 88 THR A C 1
ATOM 661 O O . THR A 1 88 ? 3.400 8.244 -0.185 1.00 94.25 88 THR A O 1
ATOM 664 N N . VAL A 1 89 ? 3.547 8.901 1.952 1.00 96.19 89 VAL A N 1
ATOM 665 C CA . VAL A 1 89 ? 2.629 7.862 2.453 1.00 96.19 89 VAL A CA 1
ATOM 666 C C . VAL A 1 89 ? 1.248 7.992 1.816 1.00 96.19 89 VAL A C 1
ATOM 668 O O . VAL A 1 89 ? 0.680 6.995 1.383 1.00 96.19 89 VAL A O 1
ATOM 671 N N . SER A 1 90 ? 0.720 9.214 1.736 1.00 96.06 90 SER A N 1
ATOM 672 C CA . SER A 1 90 ? -0.585 9.471 1.117 1.00 96.06 90 SER A CA 1
ATOM 673 C C . SER A 1 90 ? -0.593 9.089 -0.367 1.00 96.06 90 SER A C 1
ATOM 675 O O . SER A 1 90 ? -1.547 8.461 -0.809 1.00 96.06 90 SER A O 1
ATOM 677 N N . ASN A 1 91 ? 0.484 9.386 -1.102 1.00 95.88 91 ASN A N 1
ATOM 678 C CA . ASN A 1 91 ? 0.627 8.989 -2.505 1.00 95.88 91 ASN A CA 1
ATOM 679 C C . ASN A 1 91 ? 0.598 7.465 -2.666 1.00 95.88 91 ASN A C 1
ATOM 681 O O . ASN A 1 91 ? -0.190 6.950 -3.444 1.00 95.88 91 ASN A O 1
ATOM 685 N N . TYR A 1 92 ? 1.387 6.736 -1.877 1.00 95.38 92 TYR A N 1
ATOM 686 C CA . TYR A 1 92 ? 1.422 5.275 -1.952 1.00 95.38 92 TYR A CA 1
ATOM 687 C C . TYR A 1 92 ? 0.090 4.618 -1.560 1.00 95.38 92 TYR A C 1
ATOM 689 O O . TYR A 1 92 ? -0.311 3.625 -2.165 1.00 95.38 92 TYR A O 1
ATOM 697 N N . LEU A 1 93 ? -0.619 5.168 -0.568 1.00 97.06 93 LEU A N 1
ATOM 698 C CA . LEU A 1 93 ? -1.973 4.715 -0.233 1.00 97.06 93 LEU A CA 1
ATOM 699 C C . LEU A 1 93 ? -2.930 4.915 -1.410 1.00 97.06 93 LEU A C 1
ATOM 701 O O . LEU A 1 93 ? -3.756 4.045 -1.677 1.00 97.06 93 LEU A O 1
ATOM 705 N N . GLU A 1 94 ? -2.815 6.044 -2.105 1.00 96.75 94 GLU A N 1
ATOM 706 C CA . GLU A 1 94 ? -3.635 6.339 -3.274 1.00 96.75 94 GLU A CA 1
ATOM 707 C C . GLU A 1 94 ? -3.289 5.439 -4.461 1.00 96.75 94 GLU A C 1
ATOM 709 O O . GLU A 1 94 ? -4.181 4.901 -5.100 1.00 96.75 94 GLU A O 1
ATOM 714 N N . GLU A 1 95 ? -2.011 5.167 -4.699 1.00 95.12 95 GLU A N 1
ATOM 715 C CA . GLU A 1 95 ? -1.569 4.232 -5.735 1.00 95.12 95 GLU A CA 1
ATOM 716 C C . GLU A 1 95 ? -2.130 2.822 -5.504 1.00 95.12 95 GLU A C 1
ATOM 718 O O . GLU A 1 95 ? -2.654 2.206 -6.430 1.00 95.12 95 GLU A O 1
ATOM 723 N N . LEU A 1 96 ? -2.122 2.323 -4.262 1.00 96.31 96 LEU A N 1
ATOM 724 C CA . LEU A 1 96 ? -2.762 1.044 -3.940 1.00 96.31 96 LEU A CA 1
ATOM 725 C C . LEU A 1 96 ? -4.282 1.080 -4.171 1.00 96.31 96 LEU A C 1
ATOM 727 O O . LEU A 1 96 ? -4.853 0.089 -4.629 1.00 96.31 96 LEU A O 1
ATOM 731 N N . ARG A 1 97 ? -4.946 2.209 -3.890 1.00 97.12 97 ARG A N 1
ATOM 732 C CA . ARG A 1 97 ? -6.381 2.385 -4.182 1.00 97.12 97 ARG A CA 1
ATOM 733 C C . ARG A 1 97 ? -6.665 2.389 -5.676 1.00 97.12 97 ARG A C 1
ATOM 735 O O . ARG A 1 97 ? -7.622 1.747 -6.099 1.00 97.12 97 ARG A O 1
ATOM 742 N N . LEU A 1 98 ? -5.813 3.032 -6.472 1.00 96.50 98 LEU A N 1
ATOM 743 C CA . LEU A 1 98 ? -5.889 3.006 -7.933 1.00 96.50 98 LEU A CA 1
ATOM 744 C C . LEU A 1 98 ? -5.721 1.583 -8.488 1.00 96.50 98 LEU A C 1
ATOM 746 O O . LEU A 1 98 ? -6.340 1.244 -9.491 1.00 96.50 98 LEU A O 1
ATOM 750 N N . MET A 1 99 ? -4.960 0.722 -7.805 1.00 95.50 99 MET A N 1
ATOM 751 C CA . MET A 1 99 ? -4.845 -0.711 -8.125 1.00 95.50 99 MET A CA 1
ATOM 752 C C . MET A 1 99 ? -6.042 -1.552 -7.639 1.00 95.50 99 MET A C 1
ATOM 754 O O . MET A 1 99 ? -6.057 -2.767 -7.829 1.00 95.50 99 MET A O 1
ATOM 758 N N . GLY A 1 100 ? -7.049 -0.935 -7.015 1.00 96.50 100 GLY A N 1
ATOM 759 C CA . GLY A 1 100 ? -8.279 -1.594 -6.573 1.00 96.50 100 GLY A CA 1
ATOM 760 C C . GLY A 1 100 ? -8.311 -1.990 -5.095 1.00 96.50 100 GLY A C 1
ATOM 761 O O . GLY A 1 100 ? -9.203 -2.736 -4.685 1.00 96.50 100 GLY A O 1
ATOM 762 N N . ALA A 1 101 ? -7.374 -1.522 -4.268 1.00 97.75 101 ALA A N 1
ATOM 763 C CA . ALA A 1 101 ? -7.426 -1.757 -2.827 1.00 97.75 101 ALA A CA 1
ATOM 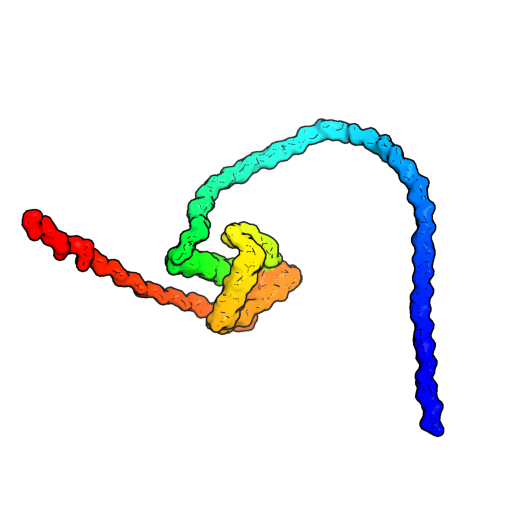764 C C . ALA A 1 101 ? -8.453 -0.838 -2.134 1.00 97.75 101 ALA A C 1
ATOM 766 O O . ALA A 1 101 ? -8.332 0.385 -2.188 1.00 97.75 101 ALA A O 1
ATOM 767 N N . ASP A 1 102 ? -9.415 -1.399 -1.391 1.00 98.19 102 ASP A N 1
ATOM 768 C CA . ASP A 1 102 ? -10.222 -0.619 -0.437 1.00 98.19 102 ASP A CA 1
ATOM 769 C C . ASP A 1 102 ? -9.440 -0.531 0.881 1.00 98.19 102 ASP A C 1
ATOM 771 O O . ASP A 1 102 ? -9.436 -1.471 1.677 1.00 98.19 102 ASP A O 1
ATOM 775 N N . ILE A 1 103 ? -8.712 0.573 1.084 1.00 98.12 103 ILE A N 1
ATOM 776 C CA . ILE A 1 103 ? -7.892 0.799 2.283 1.00 98.12 103 ILE A CA 1
ATOM 777 C C . ILE A 1 103 ? -8.604 1.748 3.240 1.00 98.12 103 ILE A C 1
ATOM 779 O O . ILE A 1 103 ? -8.819 2.927 2.932 1.00 98.12 103 ILE A O 1
ATOM 783 N N . ARG A 1 104 ? -8.852 1.265 4.459 1.00 98.00 104 ARG A N 1
ATOM 784 C CA . ARG A 1 104 ? -9.480 2.032 5.541 1.00 98.00 104 ARG A CA 1
ATOM 785 C C . ARG A 1 104 ? -8.557 2.140 6.740 1.00 98.00 104 ARG A C 1
ATOM 787 O O . ARG A 1 104 ? -7.688 1.301 6.949 1.00 98.00 104 ARG A O 1
ATOM 794 N N . PHE A 1 105 ? -8.769 3.175 7.547 1.00 98.19 105 PHE A N 1
ATOM 795 C CA . PHE A 1 105 ? -8.063 3.360 8.810 1.00 98.19 105 PHE A CA 1
ATOM 796 C C . PHE A 1 105 ? -8.974 3.006 9.986 1.00 98.19 105 PHE A C 1
ATOM 798 O O . PHE A 1 105 ? -10.083 3.529 10.105 1.00 98.19 105 PHE A O 1
ATOM 805 N N . SER A 1 106 ? -8.509 2.126 10.870 1.00 97.81 106 SER A N 1
ATOM 806 C CA . SER A 1 106 ? -9.171 1.826 12.137 1.00 97.81 106 SER A CA 1
ATOM 807 C C . SER A 1 106 ? -8.555 2.680 13.239 1.00 97.81 106 SER A C 1
ATOM 809 O O . SER A 1 106 ? -7.393 2.488 13.589 1.00 97.81 106 SER A O 1
ATOM 811 N N . LYS A 1 107 ? -9.342 3.597 13.816 1.00 96.62 107 LYS A N 1
ATOM 812 C CA . LYS A 1 107 ? -8.899 4.425 14.950 1.00 96.62 107 LYS A CA 1
ATOM 813 C C . LYS A 1 107 ? -8.624 3.579 16.195 1.00 96.62 107 LYS A C 1
ATOM 815 O O . LYS A 1 107 ? -7.617 3.787 16.854 1.00 96.62 107 LYS A O 1
ATOM 820 N N . THR A 1 108 ? -9.474 2.588 16.470 1.00 97.56 108 THR A N 1
ATOM 821 C CA . THR A 1 108 ? -9.345 1.698 17.636 1.00 97.56 108 THR A CA 1
ATOM 822 C C . THR A 1 108 ? -8.092 0.830 17.568 1.00 97.56 108 THR A C 1
ATOM 824 O O . THR A 1 108 ? -7.417 0.654 18.573 1.00 97.56 108 THR A O 1
ATOM 827 N N . ARG A 1 109 ? -7.756 0.307 16.380 1.00 96.69 109 ARG A N 1
ATOM 828 C CA . ARG A 1 109 ? -6.548 -0.511 16.169 1.00 96.69 109 ARG A CA 1
ATOM 829 C C . ARG A 1 109 ? -5.312 0.319 15.800 1.00 96.69 109 ARG A C 1
ATOM 831 O O . ARG A 1 109 ? -4.240 -0.245 15.629 1.00 96.69 109 ARG A O 1
ATOM 838 N N . ASN A 1 110 ? -5.471 1.635 15.636 1.00 97.62 110 ASN A N 1
ATOM 839 C CA . ASN A 1 110 ? -4.460 2.562 15.124 1.00 97.62 110 ASN A CA 1
ATOM 840 C C . ASN A 1 110 ? -3.722 2.018 13.884 1.00 97.62 110 ASN A C 1
ATOM 842 O O . ASN A 1 110 ? -2.495 1.983 13.836 1.00 97.62 110 ASN A O 1
ATOM 846 N N . THR A 1 111 ? -4.459 1.525 12.884 1.00 98.38 111 THR A N 1
ATOM 847 C CA . THR A 1 111 ? -3.826 0.939 11.697 1.00 98.38 111 THR A CA 1
ATOM 848 C C . THR A 1 111 ? -4.689 0.982 10.440 1.00 98.38 111 THR A C 1
ATOM 850 O O . THR A 1 111 ? -5.923 0.961 10.501 1.00 98.38 111 THR A O 1
ATOM 853 N N . TYR A 1 112 ? -4.021 1.046 9.289 1.00 98.38 112 TYR A N 1
ATOM 854 C CA . TYR A 1 112 ? -4.614 0.817 7.981 1.00 98.38 112 TYR A CA 1
ATOM 855 C C . TYR A 1 112 ? -4.781 -0.678 7.713 1.00 98.38 112 TYR A C 1
ATOM 857 O O . TYR A 1 112 ? -3.911 -1.476 8.053 1.00 98.38 112 TYR A O 1
ATOM 865 N N . TYR A 1 113 ? -5.878 -1.035 7.053 1.00 98.31 113 TYR A N 1
ATOM 866 C CA . TYR A 1 113 ? -6.196 -2.409 6.679 1.00 98.31 113 TYR A CA 1
ATOM 867 C C . TYR A 1 113 ? -6.918 -2.452 5.326 1.00 98.31 113 TYR A C 1
ATOM 869 O O . TYR A 1 113 ? -7.529 -1.464 4.906 1.00 98.31 113 TYR A O 1
ATOM 877 N N . PHE A 1 114 ? -6.854 -3.604 4.655 1.00 98.44 114 PHE A N 1
ATOM 878 C CA . PHE A 1 114 ? -7.621 -3.869 3.437 1.00 98.44 114 PHE A CA 1
ATOM 879 C C . PHE A 1 114 ? -9.036 -4.330 3.803 1.00 98.44 114 PHE A C 1
ATOM 881 O O . PHE A 1 114 ? -9.206 -5.318 4.514 1.00 98.44 114 PHE A O 1
ATOM 888 N N . PHE A 1 115 ? -10.052 -3.612 3.330 1.00 98.06 115 PHE A N 1
ATOM 889 C CA . PHE A 1 115 ? -11.463 -3.962 3.510 1.00 98.06 115 PHE A CA 1
ATOM 890 C C . PHE A 1 115 ? -11.953 -4.966 2.454 1.00 98.06 115 PHE A C 1
ATOM 892 O O . PHE A 1 115 ? -12.946 -5.658 2.665 1.00 98.06 115 PHE A O 1
ATOM 899 N N . ASN A 1 116 ? -11.235 -5.092 1.336 1.00 98.00 116 ASN A N 1
ATOM 900 C CA . ASN A 1 116 ? -11.463 -6.110 0.316 1.00 98.00 116 ASN A CA 1
ATOM 901 C C . ASN A 1 116 ? -10.312 -7.129 0.252 1.00 98.00 116 ASN A C 1
ATOM 903 O O . ASN A 1 116 ? -9.221 -6.918 0.784 1.00 98.00 116 ASN A O 1
ATOM 907 N N . ARG A 1 117 ? -10.552 -8.260 -0.427 1.00 96.06 117 ARG A N 1
ATOM 908 C CA . ARG A 1 117 ? -9.503 -9.241 -0.744 1.00 96.06 117 ARG A CA 1
ATOM 909 C C . ARG A 1 117 ? -8.606 -8.689 -1.850 1.00 96.06 117 ARG A C 1
ATOM 911 O O . ARG A 1 117 ? -8.788 -9.012 -3.018 1.00 96.06 117 ARG A O 1
ATOM 918 N N . PHE A 1 118 ? -7.667 -7.839 -1.464 1.00 96.44 118 PHE A N 1
ATOM 919 C CA . PHE A 1 118 ? -6.682 -7.254 -2.359 1.00 96.44 118 PHE A CA 1
ATOM 920 C C . PHE A 1 118 ? -5.370 -8.049 -2.327 1.00 96.44 118 PHE A C 1
ATOM 922 O O . PHE A 1 118 ? -4.862 -8.383 -1.254 1.00 96.44 118 PHE A O 1
ATOM 929 N N . VAL A 1 119 ? -4.813 -8.339 -3.505 1.00 95.06 119 VAL A N 1
ATOM 930 C CA . VAL A 1 119 ? -3.490 -8.952 -3.672 1.00 95.06 119 VAL A CA 1
ATOM 931 C C . VAL A 1 119 ? -2.717 -8.132 -4.694 1.00 95.06 119 VAL A C 1
ATOM 933 O O . VAL A 1 119 ? -3.176 -7.951 -5.818 1.00 95.06 119 VAL A O 1
ATOM 936 N N . LEU A 1 120 ? -1.545 -7.643 -4.297 1.00 93.00 120 LEU A N 1
ATOM 937 C CA . LEU A 1 120 ? -0.665 -6.882 -5.175 1.00 93.00 120 LEU A CA 1
ATOM 938 C C . LEU A 1 120 ? 0.179 -7.832 -6.035 1.00 93.00 120 LEU A C 1
ATOM 940 O O . LEU A 1 120 ? 0.966 -8.613 -5.496 1.00 93.00 120 LEU A O 1
ATOM 944 N N . TYR A 1 121 ? 0.047 -7.722 -7.356 1.00 89.00 121 TYR A N 1
ATOM 945 C CA . TYR A 1 121 ? 0.917 -8.376 -8.335 1.00 89.00 121 TYR A CA 1
ATOM 946 C C . TYR A 1 121 ? 1.728 -7.309 -9.069 1.00 89.00 121 TYR A C 1
ATOM 948 O O . TYR A 1 121 ? 1.165 -6.333 -9.557 1.00 89.00 121 TYR A O 1
ATOM 956 N N . ALA A 1 122 ? 3.044 -7.493 -9.144 1.00 85.06 122 ALA A N 1
ATOM 957 C CA . ALA A 1 122 ? 3.941 -6.617 -9.886 1.00 85.06 122 ALA A CA 1
ATOM 958 C C . ALA A 1 122 ? 4.889 -7.468 -10.732 1.00 85.06 122 ALA A C 1
ATOM 960 O O . ALA A 1 122 ? 5.501 -8.414 -10.235 1.00 85.06 122 ALA A O 1
ATOM 961 N N . THR A 1 123 ? 5.009 -7.123 -12.009 1.00 85.62 123 THR A N 1
ATOM 962 C CA . THR A 1 123 ? 5.923 -7.761 -12.957 1.00 85.62 123 THR A CA 1
ATOM 963 C C . THR A 1 123 ? 6.590 -6.656 -13.754 1.00 85.62 123 THR A C 1
ATOM 965 O O . THR A 1 123 ? 5.914 -5.749 -14.232 1.00 85.62 123 THR A O 1
ATOM 968 N N . PHE A 1 124 ? 7.911 -6.711 -13.872 1.00 82.81 124 PHE A N 1
ATOM 969 C CA . PHE A 1 124 ? 8.671 -5.817 -14.732 1.00 82.81 124 PHE A CA 1
ATOM 970 C C . PHE A 1 124 ? 9.661 -6.648 -15.544 1.00 82.81 124 PHE A C 1
ATOM 972 O O . PHE A 1 124 ? 10.214 -7.627 -15.046 1.00 82.81 124 PHE A O 1
ATOM 979 N N . GLU A 1 125 ? 9.858 -6.262 -16.799 1.00 87.44 125 GLU A N 1
ATOM 980 C CA . GLU A 1 125 ? 10.851 -6.835 -17.703 1.00 87.44 125 GLU A CA 1
ATOM 981 C C . GLU A 1 125 ? 11.829 -5.715 -18.063 1.00 87.44 125 GLU A C 1
ATOM 983 O O . GLU A 1 125 ? 11.410 -4.614 -18.420 1.00 87.44 125 GLU A O 1
ATOM 988 N N . ALA A 1 126 ? 13.127 -5.982 -17.946 1.00 85.25 126 ALA A N 1
ATOM 989 C CA . ALA A 1 126 ? 14.178 -5.074 -18.383 1.00 85.25 126 ALA A CA 1
ATOM 990 C C . ALA A 1 126 ? 15.080 -5.817 -19.371 1.00 85.25 126 ALA A C 1
ATOM 992 O O . ALA A 1 126 ? 15.541 -6.920 -19.076 1.00 85.25 126 ALA A O 1
ATOM 993 N N . ARG A 1 127 ? 15.323 -5.215 -20.538 1.00 87.75 127 ARG A N 1
ATOM 994 C CA . ARG A 1 127 ? 16.273 -5.711 -21.540 1.00 87.75 127 ARG A CA 1
ATOM 995 C C . ARG A 1 127 ? 17.474 -4.780 -21.560 1.00 87.75 127 ARG A C 1
ATOM 997 O O . ARG A 1 127 ? 17.303 -3.565 -21.585 1.00 87.75 127 ARG A O 1
ATOM 1004 N N . ILE A 1 128 ? 18.667 -5.356 -21.480 1.00 86.00 128 ILE A N 1
ATOM 1005 C CA . ILE A 1 128 ? 19.931 -4.625 -21.552 1.00 86.00 128 ILE A CA 1
ATOM 1006 C C . ILE A 1 128 ? 20.603 -5.074 -22.843 1.00 86.00 128 ILE A C 1
ATOM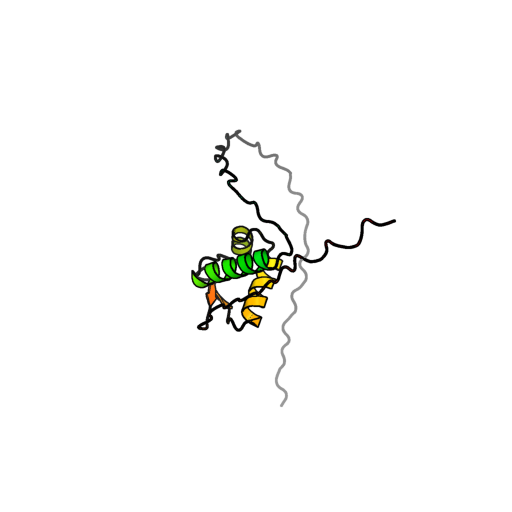 1008 O O . ILE A 1 128 ? 21.119 -6.188 -22.910 1.00 86.00 128 ILE A O 1
ATOM 1012 N N . ASP A 1 129 ? 20.564 -4.221 -23.862 1.00 84.88 129 ASP A N 1
ATOM 1013 C CA . ASP A 1 129 ? 21.287 -4.440 -25.110 1.00 84.88 129 ASP A CA 1
ATOM 1014 C C . ASP A 1 129 ? 22.728 -3.942 -24.928 1.00 84.88 129 ASP A C 1
ATOM 1016 O O . ASP A 1 129 ? 22.964 -2.773 -24.623 1.00 84.88 129 ASP A O 1
ATOM 1020 N N . ALA A 1 130 ? 23.703 -4.843 -25.061 1.00 71.25 130 ALA A N 1
ATOM 1021 C CA . ALA A 1 130 ? 25.123 -4.532 -24.872 1.00 71.25 130 ALA A CA 1
ATOM 1022 C C . ALA A 1 130 ? 25.785 -3.900 -26.118 1.00 71.25 130 ALA A C 1
ATOM 1024 O O . ALA A 1 130 ? 26.961 -3.539 -26.074 1.00 71.25 130 ALA A O 1
ATOM 1025 N N . ASP A 1 131 ? 25.044 -3.732 -27.216 1.00 66.50 131 ASP A N 1
ATOM 1026 C CA . ASP A 1 131 ? 25.600 -3.449 -28.543 1.00 66.50 131 ASP A CA 1
ATOM 1027 C C . ASP A 1 131 ? 25.560 -1.960 -28.934 1.00 66.50 131 ASP A C 1
ATOM 1029 O O . ASP A 1 131 ? 25.001 -1.575 -29.960 1.00 66.50 131 ASP A O 1
ATOM 1033 N N . VAL A 1 132 ? 26.215 -1.103 -28.143 1.00 61.50 132 VAL A N 1
ATOM 1034 C CA . VAL A 1 132 ? 26.662 0.233 -28.601 1.00 61.50 132 VAL A CA 1
ATOM 1035 C C . VAL A 1 132 ? 28.155 0.395 -28.316 1.00 61.50 132 VAL A C 1
ATOM 1037 O O . VAL A 1 132 ? 28.585 1.300 -27.610 1.00 61.50 132 VAL A O 1
ATOM 1040 N N . LEU A 1 133 ? 28.965 -0.528 -28.827 1.00 64.12 133 LEU A N 1
ATOM 1041 C CA . LEU A 1 133 ? 30.425 -0.427 -28.823 1.00 64.12 133 LEU A CA 1
ATOM 1042 C C . LEU A 1 133 ? 30.983 -1.061 -30.102 1.00 64.12 133 LEU A C 1
ATOM 1044 O O . LEU A 1 133 ? 31.696 -2.049 -30.041 1.00 64.12 133 LEU A O 1
ATOM 1048 N N . ASP A 1 134 ? 30.674 -0.480 -31.263 1.00 65.06 134 ASP A N 1
ATOM 1049 C CA . ASP A 1 134 ? 31.638 -0.445 -32.369 1.00 65.06 134 ASP A CA 1
ATOM 1050 C C . ASP A 1 134 ? 31.261 0.633 -33.396 1.00 65.06 134 ASP A C 1
ATOM 1052 O O . ASP A 1 134 ? 30.557 0.386 -34.368 1.00 65.06 134 ASP A O 1
ATOM 1056 N N . ASP A 1 135 ? 31.766 1.851 -33.201 1.00 62.88 135 ASP A N 1
ATOM 1057 C CA . ASP A 1 135 ? 31.988 2.765 -34.319 1.00 62.88 135 ASP A CA 1
ATOM 1058 C C . ASP A 1 135 ? 33.441 3.248 -34.292 1.00 62.88 135 ASP A C 1
ATOM 1060 O O . ASP A 1 135 ? 33.807 4.298 -33.768 1.00 62.88 135 ASP A O 1
ATOM 1064 N N . LYS A 1 136 ? 34.279 2.405 -34.902 1.00 57.66 136 LYS A N 1
ATOM 1065 C CA . LYS A 1 136 ? 35.388 2.784 -35.786 1.00 57.66 136 LYS A CA 1
ATOM 1066 C C . LYS A 1 136 ? 36.454 3.709 -35.206 1.00 57.66 136 LYS A C 1
ATOM 1068 O O . LYS A 1 136 ? 36.574 4.889 -35.532 1.00 57.66 136 LYS A O 1
ATOM 1073 N N . LYS A 1 137 ? 37.455 3.053 -34.625 1.00 59.38 137 LYS A N 1
ATOM 1074 C CA . LYS A 1 137 ? 38.855 3.438 -34.836 1.00 59.38 137 LYS A CA 1
ATOM 1075 C C . LYS A 1 137 ? 39.214 3.247 -36.322 1.00 59.38 137 LYS A C 1
ATOM 1077 O O . LYS A 1 137 ? 39.660 2.172 -36.710 1.00 59.38 137 LYS A O 1
ATOM 1082 N N . LYS A 1 138 ? 38.987 4.261 -37.166 1.00 55.22 138 LYS A N 1
ATOM 1083 C CA . LYS A 1 138 ? 39.665 4.439 -38.471 1.00 55.22 138 LYS A CA 1
ATOM 1084 C C . LYS A 1 138 ? 39.324 5.806 -39.083 1.00 55.22 138 LYS A C 1
ATOM 1086 O O . LYS A 1 138 ? 38.313 5.931 -39.767 1.00 55.22 138 LYS A O 1
ATOM 1091 N N . LYS A 1 139 ? 40.203 6.795 -38.917 1.00 42.81 139 LYS A N 1
ATOM 1092 C CA . LYS A 1 139 ? 41.163 7.206 -39.955 1.00 42.81 139 LYS A CA 1
ATOM 1093 C C . LYS A 1 139 ? 42.198 8.154 -39.363 1.00 42.81 139 LYS A C 1
ATOM 1095 O O . LYS A 1 139 ? 41.790 9.018 -38.564 1.00 42.81 139 LYS A O 1
#

Foldseek 3Di:
DDDDDDDDDDDDDDDDDDDDDDPPPDDDDDDDPDPPPPPPPPPDPPDDPDPDPVSVVVLLVVVVVCQAVQNQAALVSNCVVSVHDSVVVVVSVVVQVVVPFPWDADPVSRGIYTPDPDDDDDDDDDDDDPPPPDDDPDD

Radius 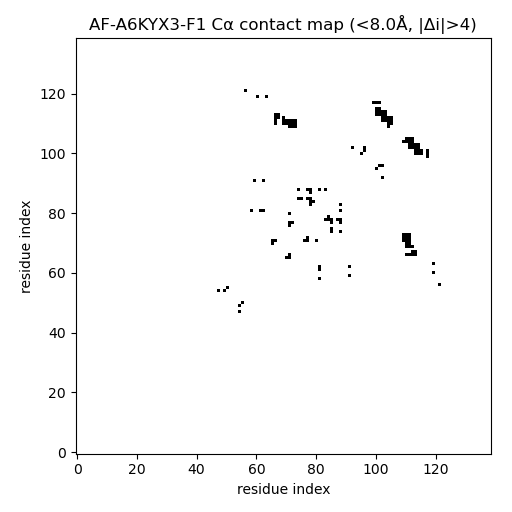of gyration: 29.52 Å; Cα contacts (8 Å, |Δi|>4): 79; chains: 1; bounding box: 94×53×81 Å

S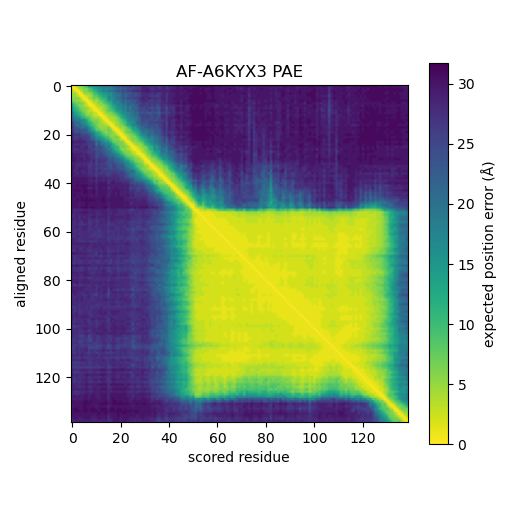equence (139 aa):
MEHLFHGFPAPSPGVCQGGKGGVDEMPVPGGGVFPQIPGTDRTGGEDMTSLSVVSYIERINRMYRLIRKESTGSRAELAGRMRVSERTVSNYLEELRLMGADIRFSKTRNTYYFFNRFVLYATFEARIDADVLDDKKKK

Solvent-accessible surface area (backbone atoms only — not comparable to full-atom values): 9643 Å² total; per-residue (Å²): 145,81,84,82,84,84,79,78,83,80,85,77,88,80,81,86,78,87,76,92,73,80,86,78,81,74,83,84,80,75,93,70,81,73,78,79,74,75,76,74,77,85,71,81,81,91,76,72,95,57,94,42,71,66,58,49,52,53,52,56,49,52,52,51,54,27,29,75,65,48,64,30,42,49,68,67,50,32,11,61,77,69,73,49,52,55,66,57,48,51,50,54,54,48,53,45,37,76,76,66,38,47,74,47,75,39,78,91,74,37,16,33,35,65,79,49,98,65,79,93,82,87,86,87,87,85,86,85,82,84,84,86,80,83,84,72,98,76,134

Secondary structure (DSSP, 8-state):
------PPPPPPPPP---------------------PPP-------------HHHHHHHHHHHHHHHHTT---SHHHHHHHHTS-HHHHHHHHHHHHHTT--EEEETTTTEEEESS-----------------------

pLDDT: mean 75.33, std 22.4, range [38.56, 98.44]